Protein AF-A0A2X1QL75-F1 (afdb_monomer_lite)

Organism: Klebsiella pneumoniae (NCBI:txid573)

Foldseek 3Di:
DPDDFDWDFPDWDDDPDPDIDTDIDGPVNDDDDDDDPPDWDWDQDPVRDTDIDD

Secondary structure (DSSP, 8-state):
--PPPPEEEEEEEE-SSS-EEEEEEETTSPPPPP--TT--EEEE-TTS-EEEE-

pLDDT: mean 94.06, std 8.19, range [47.47, 98.19]

InterPro domains:
  IPR017938 Riboflavin synthase-like beta-barrel [SSF63380] (2-53)

Sequence (54 aa):
MRDILPVVVDGLWRQGAKNLAVSLVSAEGQPLPAWTPAAHIDLHLPCGLIRQYP

Radius of gyration: 12.44 Å; chains: 1; bounding box: 25×25×36 Å

Structure (mmCIF, N/CA/C/O backbone):
data_AF-A0A2X1QL75-F1
#
_entry.id   AF-A0A2X1QL75-F1
#
loop_
_atom_site.group_PDB
_atom_site.id
_atom_site.type_symbol
_atom_site.label_atom_id
_atom_site.label_alt_id
_atom_site.label_comp_id
_atom_site.label_asym_id
_atom_site.label_entity_id
_atom_site.label_seq_id
_atom_site.pdbx_PDB_ins_code
_atom_site.Cartn_x
_atom_site.Cartn_y
_atom_site.Cartn_z
_atom_site.occupancy
_atom_site.B_iso_or_equiv
_atom_site.auth_seq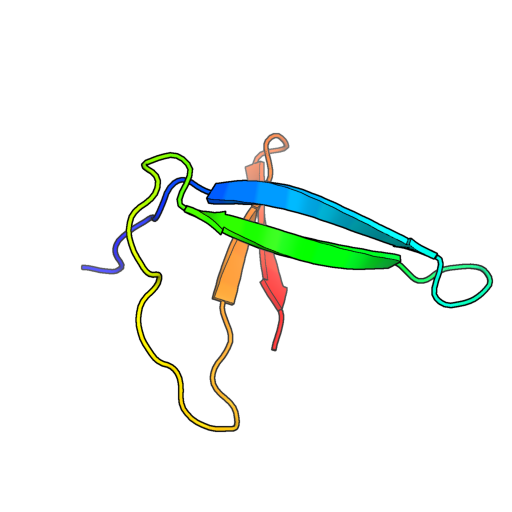_id
_atom_site.auth_comp_id
_atom_site.auth_asym_id
_atom_site.auth_atom_id
_atom_site.pdbx_PDB_model_num
ATOM 1 N N . MET A 1 1 ? -0.134 -6.153 19.488 1.00 47.47 1 MET A N 1
ATOM 2 C CA . MET A 1 1 ? -0.828 -6.797 18.353 1.00 47.47 1 MET A CA 1
ATOM 3 C C . MET A 1 1 ? -0.615 -5.883 17.157 1.00 47.47 1 MET A C 1
ATOM 5 O O . MET A 1 1 ? -0.665 -4.680 17.366 1.00 47.47 1 MET A O 1
ATOM 9 N N . ARG A 1 2 ? -0.243 -6.393 15.977 1.00 61.81 2 ARG A N 1
ATOM 10 C CA . ARG A 1 2 ? -0.284 -5.567 14.758 1.00 61.81 2 ARG A CA 1
ATOM 11 C C . ARG A 1 2 ? -1.711 -5.666 14.240 1.00 61.81 2 ARG A C 1
ATOM 13 O O . ARG A 1 2 ? -2.138 -6.772 13.921 1.00 61.81 2 ARG A O 1
ATOM 20 N N . ASP A 1 3 ? -2.435 -4.558 14.239 1.00 83.25 3 ASP A N 1
ATOM 21 C CA . ASP A 1 3 ? -3.819 -4.546 13.782 1.00 83.25 3 ASP A CA 1
ATOM 22 C C . ASP A 1 3 ? -3.837 -4.590 12.251 1.00 83.25 3 ASP A C 1
ATOM 24 O O . ASP A 1 3 ? -3.179 -3.789 11.586 1.00 83.25 3 ASP A O 1
ATOM 28 N N . ILE A 1 4 ? -4.544 -5.573 11.692 1.00 91.56 4 ILE A N 1
ATOM 29 C CA . ILE A 1 4 ? -4.777 -5.667 10.249 1.00 91.56 4 ILE A CA 1
ATOM 30 C C . ILE A 1 4 ? -5.986 -4.793 9.937 1.00 91.56 4 ILE A C 1
ATOM 32 O O . ILE A 1 4 ? -7.074 -5.037 10.456 1.00 91.56 4 ILE A O 1
ATOM 36 N N . LEU A 1 5 ? -5.792 -3.791 9.080 1.00 94.38 5 LEU A N 1
ATOM 37 C CA . LEU A 1 5 ? -6.848 -2.874 8.665 1.00 94.38 5 LEU A CA 1
ATOM 38 C C . LEU A 1 5 ? -7.366 -3.268 7.275 1.00 94.38 5 LEU A C 1
ATOM 40 O O . LEU A 1 5 ? -6.570 -3.322 6.331 1.00 94.38 5 LEU A O 1
ATOM 44 N N . PRO A 1 6 ? -8.674 -3.533 7.110 1.00 95.31 6 PRO A N 1
ATOM 45 C CA . PRO A 1 6 ? -9.249 -3.742 5.792 1.00 95.31 6 PRO A CA 1
ATOM 46 C C . PRO A 1 6 ? -9.274 -2.414 5.023 1.00 95.31 6 PRO A C 1
ATOM 48 O O . PRO A 1 6 ? -9.816 -1.407 5.481 1.00 95.31 6 PRO A O 1
ATOM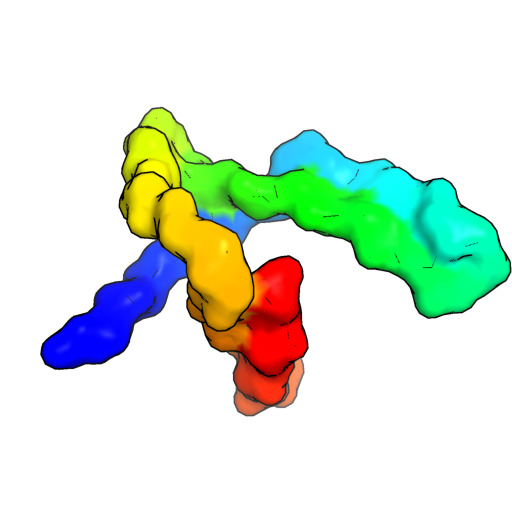 51 N N . VAL A 1 7 ? -8.691 -2.419 3.827 1.00 96.75 7 VAL A N 1
ATOM 52 C CA . VAL A 1 7 ? -8.625 -1.252 2.941 1.00 96.75 7 VAL A CA 1
ATOM 53 C C . VAL A 1 7 ? -9.133 -1.596 1.551 1.00 96.75 7 VAL A C 1
ATOM 55 O O . VAL A 1 7 ? -9.091 -2.752 1.124 1.00 96.75 7 VAL A O 1
ATOM 58 N N . VAL A 1 8 ? -9.586 -0.576 0.832 1.00 97.06 8 VAL A N 1
ATOM 59 C CA . VAL A 1 8 ? -9.963 -0.661 -0.581 1.00 97.06 8 VAL A CA 1
ATOM 60 C C . VAL A 1 8 ? -9.112 0.292 -1.412 1.00 97.06 8 VAL A C 1
ATOM 62 O O . VAL A 1 8 ? -8.594 1.290 -0.908 1.00 97.06 8 VAL A O 1
ATOM 65 N N . VAL A 1 9 ? -8.953 -0.034 -2.694 1.00 97.19 9 VAL A N 1
ATOM 66 C CA . VAL A 1 9 ? -8.291 0.845 -3.661 1.00 97.19 9 VAL A CA 1
ATOM 67 C C . VAL A 1 9 ? -9.289 1.900 -4.118 1.00 97.19 9 VAL A C 1
ATOM 69 O O . VAL A 1 9 ? -10.262 1.570 -4.790 1.00 97.19 9 VAL A O 1
ATOM 72 N N . ASP A 1 10 ? -9.023 3.156 -3.773 1.00 97.25 10 ASP A N 1
ATOM 73 C CA . ASP A 1 10 ? -9.833 4.307 -4.197 1.00 97.25 10 ASP A CA 1
ATOM 74 C C . ASP A 1 10 ? -9.285 4.955 -5.480 1.00 97.25 10 ASP A C 1
ATOM 76 O O . ASP A 1 10 ? -10.003 5.601 -6.238 1.00 97.25 10 ASP A O 1
ATOM 80 N N . GLY A 1 11 ? -8.001 4.738 -5.779 1.00 98.06 11 GLY A N 1
ATOM 81 C CA . GLY A 1 11 ? -7.371 5.312 -6.962 1.00 98.06 11 GLY A CA 1
ATOM 82 C C . GLY A 1 11 ? -6.130 4.563 -7.419 1.00 98.06 11 GLY A C 1
ATOM 83 O O . GLY A 1 11 ? -5.448 3.901 -6.633 1.00 98.06 11 GLY A O 1
ATOM 84 N N . LEU A 1 12 ? -5.845 4.659 -8.718 1.00 97.94 12 LEU A N 1
ATOM 85 C CA . LEU A 1 12 ? -4.781 3.909 -9.373 1.00 97.94 12 LEU A CA 1
ATOM 86 C C . LEU A 1 12 ? -4.235 4.699 -10.569 1.00 97.94 12 LEU A C 1
ATOM 88 O O . LEU A 1 12 ? -4.986 5.061 -11.474 1.00 97.94 12 LEU A O 1
ATOM 92 N N . TRP A 1 13 ? -2.925 4.955 -10.594 1.00 98.19 13 TRP A N 1
ATOM 93 C CA . TRP A 1 13 ? -2.283 5.778 -11.627 1.00 98.19 13 TRP A CA 1
ATOM 94 C C . TRP A 1 13 ? -1.003 5.140 -12.142 1.00 98.19 13 TRP A C 1
ATOM 96 O O . TRP A 1 13 ? -0.148 4.707 -11.372 1.00 98.19 13 TRP A O 1
ATOM 106 N N . ARG A 1 14 ? -0.821 5.148 -13.463 1.00 98.00 14 ARG A N 1
ATOM 107 C CA . ARG A 1 14 ? 0.438 4.743 -14.092 1.00 98.00 14 ARG A CA 1
ATOM 108 C C . ARG A 1 14 ? 1.507 5.809 -13.856 1.00 98.00 14 ARG A C 1
ATOM 110 O O . ARG A 1 14 ? 1.307 6.958 -14.230 1.00 98.00 14 ARG A O 1
ATOM 117 N N . GLN A 1 15 ? 2.659 5.402 -13.331 1.00 97.12 15 GLN A N 1
ATOM 118 C CA . GLN A 1 15 ? 3.810 6.276 -13.093 1.00 97.12 15 GLN A CA 1
ATOM 119 C C . GLN A 1 15 ? 5.007 5.833 -13.942 1.00 97.12 15 GLN A C 1
ATOM 121 O O . GLN A 1 15 ? 6.015 5.335 -13.452 1.00 97.12 15 GLN A O 1
ATOM 126 N N . GLY A 1 16 ? 4.876 5.970 -15.261 1.00 96.19 16 GLY A N 1
ATOM 127 C CA . GLY A 1 16 ? 5.851 5.459 -16.225 1.00 96.19 16 GLY A CA 1
ATOM 128 C C . GLY A 1 16 ? 5.578 4.014 -16.653 1.00 96.19 16 GLY A C 1
ATOM 129 O O . GLY A 1 16 ? 4.477 3.485 -16.496 1.00 96.19 16 GLY A O 1
ATOM 130 N N . ALA A 1 17 ? 6.571 3.369 -17.267 1.00 94.69 17 ALA A N 1
ATOM 131 C CA . ALA A 1 17 ? 6.348 2.103 -17.969 1.00 94.69 17 ALA A CA 1
ATOM 132 C C . ALA A 1 17 ? 6.019 0.924 -17.035 1.00 94.69 17 ALA A C 1
ATOM 134 O O . ALA A 1 17 ? 5.223 0.061 -17.405 1.00 94.69 17 ALA A O 1
ATOM 135 N N . LYS A 1 18 ? 6.618 0.877 -15.839 1.00 96.62 18 LYS A N 1
ATOM 136 C CA . LYS A 1 18 ? 6.561 -0.286 -14.935 1.00 96.62 18 LYS A CA 1
ATOM 137 C C . LYS A 1 18 ? 6.216 0.071 -13.488 1.00 96.62 18 LYS A C 1
ATOM 139 O O . LYS A 1 18 ? 6.453 -0.739 -12.597 1.00 96.62 18 LYS A O 1
ATOM 144 N N . ASN A 1 19 ? 5.645 1.252 -13.252 1.00 96.56 19 ASN A N 1
ATOM 145 C CA . ASN A 1 19 ? 5.285 1.683 -11.908 1.00 96.56 19 ASN A CA 1
ATOM 146 C C . ASN A 1 19 ? 3.824 2.112 -11.858 1.00 96.56 19 ASN A C 1
ATOM 148 O O . ASN A 1 19 ? 3.253 2.614 -12.833 1.00 96.56 19 ASN A O 1
ATOM 152 N N . LEU A 1 20 ? 3.244 1.918 -10.683 1.00 97.06 20 LEU A N 1
ATOM 153 C CA . LEU A 1 20 ? 1.863 2.221 -10.387 1.00 97.06 20 LEU A CA 1
ATOM 154 C C . LEU A 1 20 ? 1.793 2.889 -9.017 1.00 97.06 20 LEU A C 1
ATOM 156 O O . LEU A 1 20 ? 2.363 2.375 -8.058 1.00 97.06 20 LEU A O 1
ATOM 160 N N . ALA A 1 21 ? 1.098 4.017 -8.941 1.00 97.50 21 ALA A N 1
ATOM 161 C CA . ALA A 1 21 ? 0.668 4.602 -7.683 1.00 97.50 21 ALA A CA 1
ATOM 162 C C . ALA A 1 21 ? -0.733 4.081 -7.352 1.00 97.50 21 ALA A C 1
ATOM 164 O O . ALA A 1 21 ? -1.585 3.988 -8.239 1.00 97.50 21 ALA A O 1
ATOM 165 N N . VAL A 1 22 ? -0.959 3.753 -6.084 1.00 97.69 22 VAL A N 1
ATOM 166 C CA . VAL A 1 22 ? -2.225 3.218 -5.575 1.00 97.69 22 VAL A CA 1
ATOM 167 C C . VAL A 1 22 ? -2.625 4.047 -4.360 1.00 97.69 22 VAL A C 1
ATOM 169 O O . VAL A 1 22 ? -1.805 4.254 -3.469 1.00 97.69 22 VAL A O 1
ATOM 172 N N . SER A 1 23 ? -3.868 4.525 -4.338 1.00 97.19 2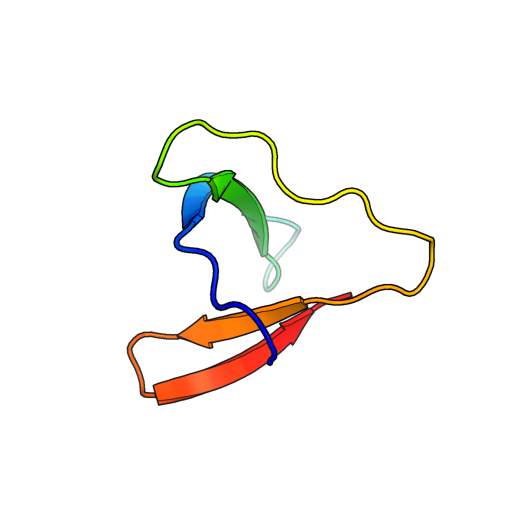3 SER A N 1
ATOM 173 C CA . SER A 1 23 ? -4.474 5.166 -3.168 1.00 97.19 23 SER A CA 1
ATOM 174 C C . SER A 1 23 ? -5.309 4.138 -2.417 1.00 97.19 23 SER A C 1
ATOM 176 O O . SER A 1 23 ? -6.145 3.459 -3.021 1.00 97.19 23 SER A O 1
ATOM 178 N N . LEU A 1 24 ? -5.069 4.024 -1.113 1.00 97.38 24 LEU A N 1
ATOM 179 C CA . LEU A 1 24 ? -5.766 3.109 -0.218 1.00 97.38 24 LEU A CA 1
ATOM 180 C C . LEU A 1 24 ? -6.565 3.907 0.808 1.00 97.38 24 LEU A C 1
ATOM 182 O O . LEU A 1 24 ? -6.042 4.839 1.420 1.00 97.38 24 LEU A O 1
ATOM 186 N N . VAL A 1 25 ? -7.812 3.502 1.022 1.00 97.38 25 VAL A N 1
ATOM 187 C CA . VAL A 1 25 ? -8.706 4.079 2.035 1.00 97.38 25 VAL A CA 1
ATOM 188 C C . VAL A 1 25 ? -9.309 2.970 2.889 1.00 97.38 25 VAL A C 1
ATOM 190 O O . VAL A 1 25 ? -9.342 1.810 2.472 1.00 97.38 25 VAL A O 1
ATOM 193 N N . SER A 1 26 ? -9.786 3.310 4.089 1.00 96.75 26 SER A N 1
ATOM 194 C CA . SER A 1 26 ? -10.493 2.350 4.943 1.00 96.75 26 SER A CA 1
ATOM 195 C C . SER A 1 26 ? -11.708 1.781 4.214 1.00 96.75 26 SER A C 1
ATOM 197 O O . SER A 1 26 ? -12.530 2.534 3.690 1.00 96.75 26 SER A O 1
ATOM 199 N N . ALA A 1 27 ? -11.850 0.455 4.230 1.00 96.62 27 ALA A N 1
ATOM 200 C CA . ALA A 1 27 ? -13.042 -0.211 3.709 1.00 96.62 27 ALA A CA 1
ATOM 201 C C . ALA A 1 27 ? -14.310 0.155 4.506 1.00 96.62 27 ALA A C 1
ATOM 203 O O . ALA A 1 27 ? -15.425 0.019 4.010 1.00 96.62 27 ALA A O 1
ATOM 204 N N . GLU A 1 28 ? -14.133 0.629 5.739 1.00 94.56 28 GLU A N 1
ATOM 205 C CA . GLU A 1 28 ? -15.199 0.951 6.688 1.00 94.56 28 GLU A CA 1
ATOM 206 C C . GLU A 1 28 ? -15.508 2.458 6.737 1.00 94.56 28 GLU A C 1
ATOM 208 O O . GLU A 1 28 ? -16.342 2.891 7.528 1.00 94.56 28 GLU A O 1
ATOM 213 N N . GLY A 1 29 ? -14.831 3.276 5.919 1.00 92.81 29 GLY A N 1
ATOM 214 C CA . GLY A 1 29 ? -15.034 4.729 5.854 1.00 92.81 29 GLY A CA 1
ATOM 215 C C . GLY A 1 29 ? -14.416 5.529 7.010 1.00 92.81 29 GLY A C 1
ATOM 216 O O . GLY A 1 29 ? -14.580 6.746 7.066 1.00 92.81 29 GLY A O 1
ATOM 217 N N . GLN A 1 30 ? -13.684 4.870 7.912 1.00 92.94 30 GLN A N 1
ATOM 218 C CA . GLN A 1 30 ? -13.021 5.516 9.048 1.00 92.94 30 GLN A CA 1
ATOM 219 C C . GLN A 1 30 ? -11.667 6.127 8.632 1.00 92.94 30 GLN A C 1
ATOM 221 O O . GLN A 1 30 ? -11.009 5.594 7.733 1.00 92.94 30 GLN A O 1
ATOM 226 N N . PRO A 1 31 ? -11.178 7.185 9.304 1.00 93.81 31 PRO A N 1
ATOM 227 C CA . PRO A 1 31 ? -9.818 7.674 9.090 1.00 93.81 31 PRO A CA 1
ATOM 228 C C . PRO A 1 31 ? -8.768 6.595 9.395 1.00 93.81 31 PRO A C 1
ATOM 230 O O . PRO A 1 31 ? -8.855 5.903 10.410 1.00 93.81 31 PRO A O 1
ATOM 233 N N . LEU A 1 32 ? -7.752 6.477 8.535 1.00 94.62 32 LEU A N 1
ATOM 234 C CA . LEU A 1 32 ? -6.588 5.631 8.809 1.00 94.62 32 LEU A CA 1
ATOM 235 C C . LEU A 1 32 ? -5.695 6.275 9.890 1.00 94.62 32 LEU A C 1
ATOM 237 O O . LEU A 1 32 ? -5.708 7.502 10.038 1.00 94.62 32 LEU A O 1
ATOM 241 N N . PRO A 1 33 ? -4.901 5.482 10.639 1.00 93.81 33 PRO A N 1
ATOM 242 C CA . PRO A 1 33 ? -3.977 6.019 11.632 1.00 93.81 33 PRO A CA 1
ATOM 243 C C . PRO A 1 33 ? -2.999 7.032 11.029 1.00 93.81 33 PRO A C 1
ATOM 245 O O . PRO A 1 33 ? -2.501 6.857 9.916 1.00 93.81 33 PRO A O 1
ATOM 248 N N . ALA A 1 34 ? -2.689 8.082 11.789 1.00 95.25 34 ALA A N 1
ATOM 249 C CA . ALA A 1 34 ? -1.645 9.024 11.410 1.00 95.25 34 ALA A CA 1
ATOM 250 C C . ALA A 1 34 ? -0.272 8.330 11.368 1.00 95.25 34 ALA A C 1
ATOM 252 O O . ALA A 1 34 ? -0.006 7.406 12.138 1.00 95.25 34 ALA A O 1
ATOM 253 N N . TRP A 1 35 ? 0.613 8.811 10.497 1.00 94.50 35 TRP A N 1
ATOM 254 C CA . TRP A 1 35 ? 1.963 8.281 10.323 1.00 94.50 35 TRP A CA 1
ATOM 255 C C . TRP A 1 35 ? 3.008 9.399 10.390 1.00 94.50 35 TRP A C 1
ATOM 257 O O . TRP A 1 35 ? 2.710 10.577 10.195 1.00 94.50 35 TRP A O 1
ATOM 267 N N . THR A 1 36 ? 4.246 9.018 10.691 1.00 96.75 36 THR A N 1
ATOM 268 C CA . THR A 1 36 ? 5.413 9.908 10.720 1.00 96.75 36 THR A CA 1
ATOM 269 C C . THR A 1 36 ? 6.367 9.565 9.578 1.00 96.75 36 THR A C 1
ATOM 271 O O . THR A 1 36 ? 6.358 8.422 9.119 1.00 96.75 36 THR A O 1
ATOM 274 N N . PRO A 1 37 ? 7.243 10.485 9.139 1.00 96.56 37 PRO A N 1
ATOM 275 C CA . PRO A 1 37 ? 8.245 10.178 8.120 1.00 96.56 37 PRO A CA 1
ATOM 276 C C . PRO A 1 37 ? 9.025 8.889 8.425 1.00 96.56 37 PRO A C 1
ATOM 278 O O . PRO A 1 37 ? 9.336 8.616 9.583 1.00 96.56 37 PRO A O 1
ATOM 281 N N . ALA A 1 38 ? 9.335 8.119 7.378 1.00 95.31 38 ALA A N 1
ATOM 282 C CA . ALA A 1 38 ? 9.945 6.783 7.438 1.00 95.31 38 ALA A CA 1
ATOM 283 C C . ALA A 1 38 ? 9.064 5.649 8.013 1.00 95.31 38 ALA A C 1
ATOM 285 O O . ALA A 1 38 ? 9.539 4.515 8.131 1.00 95.31 38 ALA A O 1
ATOM 286 N N . ALA A 1 39 ? 7.791 5.911 8.332 1.00 95.06 39 ALA A N 1
ATOM 287 C CA . ALA A 1 39 ? 6.810 4.847 8.527 1.00 95.06 39 ALA A CA 1
ATOM 288 C C . ALA A 1 39 ? 6.619 4.040 7.233 1.00 95.06 39 ALA A C 1
ATOM 290 O O . ALA A 1 39 ? 6.903 4.519 6.142 1.00 95.06 39 ALA A O 1
ATOM 291 N N . HIS A 1 40 ? 6.151 2.806 7.370 1.00 95.31 40 HIS A N 1
ATOM 292 C CA . HIS A 1 40 ? 5.796 1.935 6.258 1.00 95.31 40 HIS A CA 1
ATOM 293 C C . HIS A 1 40 ? 4.603 1.075 6.660 1.00 95.31 40 HIS A C 1
ATOM 295 O O . HIS A 1 40 ? 4.313 0.907 7.849 1.00 95.31 40 HIS A O 1
ATOM 301 N N . ILE A 1 41 ? 3.945 0.502 5.661 1.00 95.50 41 ILE A N 1
ATOM 302 C CA . ILE A 1 41 ? 2.874 -0.474 5.839 1.00 95.50 41 ILE A CA 1
ATOM 303 C C . ILE A 1 41 ? 3.269 -1.811 5.224 1.00 95.50 41 ILE A C 1
ATOM 305 O O . ILE A 1 41 ? 4.018 -1.864 4.249 1.00 95.50 41 ILE A O 1
ATOM 309 N N . ASP A 1 42 ? 2.705 -2.885 5.763 1.00 96.75 42 ASP A N 1
ATOM 310 C CA . ASP A 1 42 ? 2.764 -4.217 5.174 1.00 96.75 42 ASP A CA 1
ATOM 311 C C . ASP A 1 42 ? 1.427 -4.526 4.498 1.00 96.75 42 ASP A C 1
ATOM 313 O O . ASP A 1 42 ? 0.389 -4.627 5.152 1.00 96.75 42 ASP A O 1
ATOM 317 N N . LEU A 1 43 ? 1.437 -4.690 3.175 1.00 96.00 43 LEU A N 1
ATOM 318 C CA . LEU A 1 43 ? 0.259 -5.100 2.419 1.00 96.00 43 LEU A CA 1
ATOM 319 C C . LEU A 1 43 ? 0.181 -6.618 2.330 1.00 96.00 43 LEU A C 1
ATOM 321 O O . LEU A 1 43 ? 1.084 -7.275 1.807 1.00 96.00 43 LEU A O 1
ATOM 325 N N . HIS A 1 44 ? -0.938 -7.158 2.805 1.00 95.75 44 HIS A N 1
ATOM 326 C CA . HIS A 1 44 ? -1.299 -8.562 2.679 1.00 95.75 44 HIS A CA 1
ATOM 327 C C . HIS A 1 44 ? -2.050 -8.757 1.360 1.00 95.75 44 HIS A C 1
ATOM 329 O O . HIS A 1 44 ? -3.171 -8.280 1.189 1.00 95.75 44 HIS A O 1
ATOM 335 N N . LEU A 1 45 ? -1.423 -9.441 0.408 1.00 94.69 45 LEU A N 1
ATOM 336 C CA . LEU A 1 45 ? -1.986 -9.677 -0.915 1.00 94.69 45 LEU A CA 1
ATOM 337 C C . LEU A 1 45 ? -2.797 -10.984 -0.941 1.00 94.69 45 LEU A C 1
ATOM 339 O O . LEU A 1 45 ? -2.418 -11.947 -0.270 1.00 94.69 45 LEU A O 1
ATOM 343 N N . PRO A 1 46 ? -3.849 -11.084 -1.780 1.00 91.62 46 PRO A N 1
ATOM 344 C CA . PRO A 1 46 ? -4.685 -12.287 -1.874 1.00 91.62 46 PRO A CA 1
ATOM 345 C C . PRO A 1 46 ? -3.919 -13.572 -2.22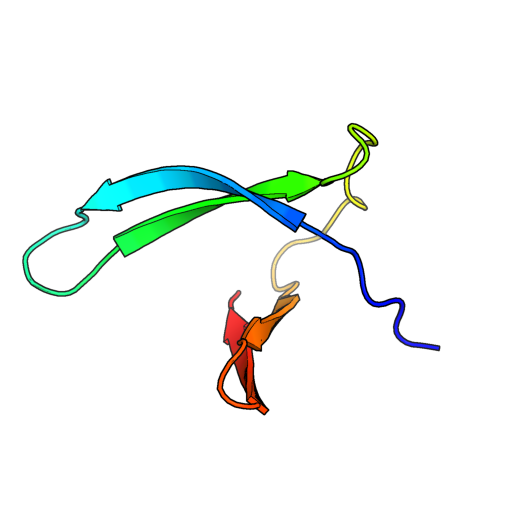0 1.00 91.62 46 PRO A C 1
ATOM 347 O O . PRO A 1 46 ? -4.363 -14.666 -1.896 1.00 91.62 46 PRO A O 1
ATOM 350 N N . CYS A 1 47 ? -2.751 -13.453 -2.857 1.00 94.00 47 CYS A N 1
ATOM 351 C CA . CYS A 1 47 ? -1.866 -14.577 -3.164 1.00 94.00 47 CYS A CA 1
ATOM 352 C C . CYS A 1 47 ? -1.041 -15.079 -1.960 1.00 94.00 47 CYS A C 1
ATOM 354 O O . CYS A 1 47 ? -0.139 -15.893 -2.142 1.00 94.00 47 CYS A O 1
ATOM 356 N N . GLY A 1 48 ? -1.309 -14.585 -0.747 1.00 95.12 48 GLY A N 1
ATOM 357 C CA . GLY A 1 48 ? -0.614 -14.976 0.484 1.00 95.12 48 GLY A CA 1
ATOM 358 C C . GLY A 1 48 ? 0.732 -14.278 0.700 1.00 95.12 48 GLY A C 1
ATOM 359 O O . GLY A 1 48 ? 1.444 -14.592 1.650 1.00 95.12 48 GLY A O 1
ATOM 360 N N . LEU A 1 49 ? 1.098 -13.331 -0.168 1.00 96.56 49 LEU A N 1
ATOM 361 C CA . LEU A 1 49 ? 2.323 -12.549 -0.030 1.00 96.56 49 LEU A CA 1
ATOM 362 C C . LEU A 1 49 ? 2.106 -11.340 0.875 1.00 96.56 49 LEU A C 1
ATOM 364 O O . LEU A 1 49 ? 1.100 -10.648 0.762 1.00 96.56 49 LEU A O 1
ATOM 368 N N . ILE A 1 50 ? 3.112 -11.038 1.691 1.00 96.56 50 ILE A N 1
ATOM 369 C CA . ILE A 1 50 ? 3.211 -9.773 2.419 1.00 96.56 50 ILE A CA 1
ATOM 370 C C . ILE A 1 50 ? 4.311 -8.934 1.764 1.00 96.56 50 ILE A C 1
ATOM 372 O O 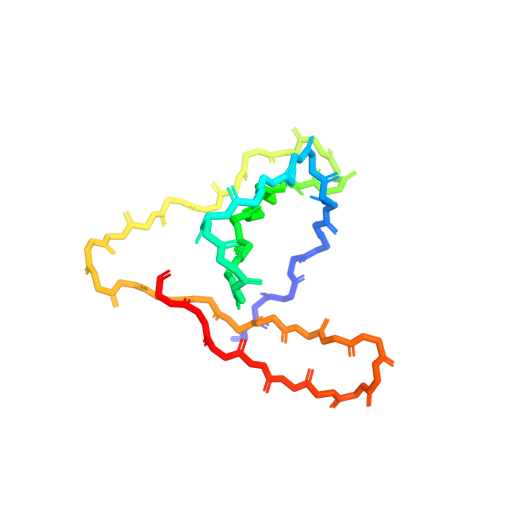. ILE A 1 50 ? 5.381 -9.456 1.414 1.00 96.56 50 ILE A O 1
ATOM 376 N N . ARG A 1 51 ? 4.030 -7.653 1.513 1.00 96.94 51 ARG A N 1
ATOM 377 C CA . ARG A 1 51 ? 4.981 -6.706 0.917 1.00 96.94 51 ARG A CA 1
ATOM 378 C C . ARG A 1 51 ? 4.962 -5.382 1.658 1.00 96.94 51 ARG A C 1
ATOM 380 O O . ARG A 1 51 ? 3.902 -4.796 1.838 1.00 96.94 51 ARG A O 1
ATOM 387 N N . GLN A 1 52 ? 6.151 -4.917 2.010 1.00 96.81 52 GLN A N 1
ATOM 388 C CA . GLN A 1 52 ? 6.347 -3.644 2.677 1.00 96.81 52 GLN A CA 1
ATOM 389 C C . GLN A 1 52 ? 6.393 -2.500 1.656 1.00 96.81 52 GLN A C 1
ATOM 391 O O . GLN A 1 52 ? 7.118 -2.595 0.660 1.00 96.81 52 GLN A O 1
ATOM 396 N N . TYR A 1 53 ? 5.661 -1.419 1.928 1.00 95.56 53 TYR A N 1
ATOM 397 C CA . TYR A 1 53 ? 5.694 -0.169 1.168 1.00 95.56 53 TYR A CA 1
ATOM 398 C C . TYR A 1 53 ? 5.943 1.013 2.116 1.00 95.56 53 TYR A C 1
ATOM 400 O O . TYR A 1 53 ? 5.245 1.108 3.129 1.00 95.56 53 TYR A O 1
ATOM 408 N N . PRO A 1 54 ? 6.942 1.868 1.832 1.00 93.12 54 PRO A N 1
ATOM 409 C CA . PRO A 1 54 ? 7.181 3.099 2.582 1.00 93.12 54 PRO A CA 1
ATOM 410 C C . PRO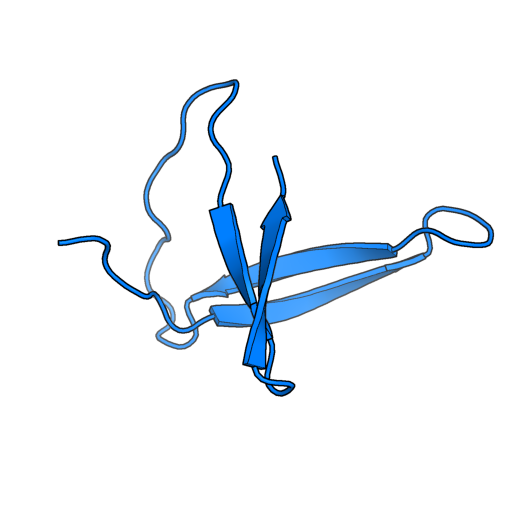 A 1 54 ? 6.130 4.176 2.289 1.00 93.12 54 PRO A C 1
ATOM 412 O O . PRO A 1 54 ? 5.470 4.093 1.227 1.00 93.12 54 PRO A O 1
#